Protein 6MSQ (pdb70)

B-factor: mean 27.89, std 9.0, range [14.6, 77.84]

Nearest PDB structures (foldseek):
  6msq-assembly1_A  TM=1.014E+00  e=2.066E-09  synthetic construct
  6msr-assembly1_C  TM=1.005E+00  e=9.521E-09  synthetic construct
  6msr-assembly1_B  TM=1.005E+00  e=1.162E-08  synthetic construct
  6naf-assembly1_A  TM=9.872E-01  e=1.273E-04  synthetic construct
  6n9h-assembly1_A  TM=9.781E-01  e=1.554E-04  synthetic construct

Radius of gyration: 21.75 Å; Cα contacts (8 Å, |Δi|>4): 104; chains: 2; bounding box: 32×28×77 Å

Solvent-accessible surface area: 10494 Å² total

Secondary structure (P-SEA, 3-state):
caaaaaaaaaaaaaaaaaaaaaaaaaaaaaaaaaaacccaaaaaaaaaaaaaaaaaaaaaaaaaaaaaaaaaaac/ccaaaaaaaaaaaaaaaaaaaaaaaaaaaaaaaaaacccaaaa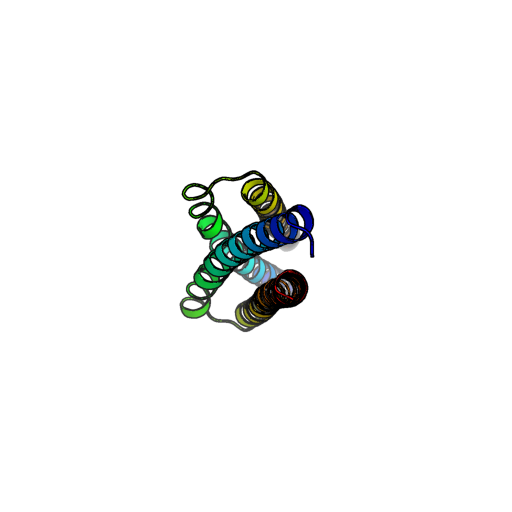aaaaaaaaaaaaaaaaaaaaaaaaaaaaaaaac

Foldseek 3Di:
DLVVVLVVLVVVLVVLVVVLVVLVVVLVVLVVVCVVDPDPVSVVVSVVSVVVSVVSVVVSVVSVVVSVVSVVVVD/DDPVVLVVLVVVLVVLVVVLVVLVVVLVVLVVVCVVDPDPVSVVVSVVSVVVSVVSVVVSVVSVVVSVVVVVVVDD

Structure (mmCIF, N/CA/C/O backbone):
data_6MSQ
#
_entry.id   6MSQ
#
_cell.length_a   50.566
_cell.length_b   50.566
_cell.length_c   130.753
_cell.angle_alpha   90.00
_cell.angle_beta   90.00
_cell.angle_gamma   120.00
#
_symmetry.space_group_name_H-M   'P 63'
#
loop_
_entity.id
_entity.type
_entity.pdbx_description
1 polymer pRO-2.3
2 water water
#
loop_
_atom_site.group_PDB
_atom_site.id
_atom_site.type_symbol
_atom_site.label_atom_id
_atom_site.label_alt_id
_atom_site.label_comp_id
_atom_site.label_asym_id
_atom_site.label_entity_id
_atom_site.label_seq_id
_atom_site.pdbx_PDB_ins_code
_atom_site.Cartn_x
_atom_site.Cartn_y
_atom_site.Cartn_z
_atom_site.occupancy
_atom_site.B_iso_or_equiv
_atom_site.auth_seq_id
_atom_site.auth_comp_id
_atom_site.auth_asym_id
_atom_site.auth_atom_id
_atom_site.pdbx_PDB_model_num
ATOM 1 N N . GLY A 1 1 ? 9.122 17.674 117.229 1.00 42.28 0 GLY A N 1
ATOM 2 C CA . GLY A 1 1 ? 10.216 16.885 117.866 1.00 40.52 0 GLY A CA 1
ATOM 3 C C . GLY A 1 1 ? 11.422 16.711 116.965 1.00 41.95 0 GLY A C 1
ATOM 4 O O . GLY A 1 1 ? 11.291 16.369 115.785 1.00 43.69 0 GLY A O 1
ATOM 10 N N . SER A 1 2 ? 12.612 16.947 117.524 1.00 44.37 1 SER A N 1
ATOM 11 C CA . SER A 1 2 ? 13.834 16.809 116.740 1.00 45.88 1 SER A CA 1
ATOM 12 C C . SER A 1 2 ? 13.950 15.411 116.143 1.00 51.48 1 SER A C 1
ATOM 13 O O . SER A 1 2 ? 14.283 15.260 114.960 1.00 44.24 1 SER A O 1
ATOM 21 N N . GLU A 1 3 ? 13.671 14.378 116.944 1.00 64.36 2 GLU A N 1
ATOM 22 C CA . GLU A 1 3 ? 13.798 13.007 116.462 1.00 64.86 2 GLU A CA 1
ATOM 23 C C . GLU A 1 3 ? 12.807 12.734 115.339 1.00 61.22 2 GLU A C 1
ATOM 24 O O . GLU A 1 3 ? 13.170 12.164 114.300 1.00 61.83 2 GLU A O 1
ATOM 28 N N . TYR A 1 4 ? 11.545 13.138 115.531 1.00 53.85 3 TYR A N 1
ATOM 29 C CA . TYR A 1 4 ? 10.529 12.879 114.517 1.00 44.57 3 TYR A CA 1
ATOM 30 C C . TYR A 1 4 ? 10.848 13.620 113.227 1.00 39.47 3 TYR A C 1
ATOM 31 O O . TYR A 1 4 ? 10.711 13.058 112.136 1.00 35.59 3 TYR A O 1
ATOM 49 N N . GLU A 1 5 ? 11.278 14.881 11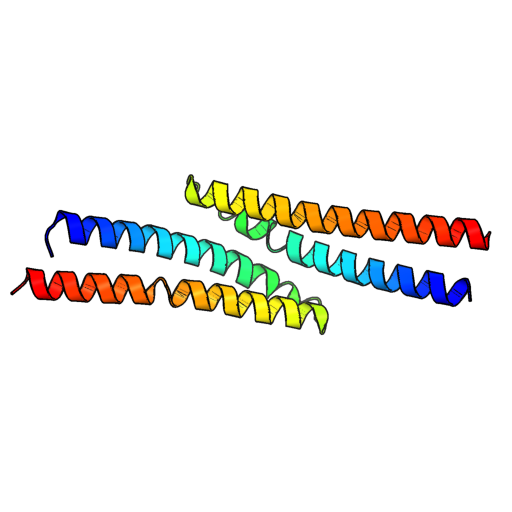3.334 1.00 36.53 4 GLU A N 1
ATOM 50 C CA . GLU A 1 5 ? 11.580 15.668 112.141 1.00 33.49 4 GLU A CA 1
ATOM 51 C C . GLU A 1 5 ? 12.743 15.068 111.363 1.00 28.40 4 GLU A C 1
ATOM 52 O O . GLU A 1 5 ? 12.696 14.995 110.133 1.00 23.90 4 GLU A O 1
ATOM 62 N N . ILE A 1 6 ? 13.803 14.645 112.053 1.00 24.53 5 ILE A N 1
ATOM 63 C CA . ILE A 1 6 ? 14.939 14.040 111.361 1.00 22.95 5 ILE A CA 1
ATOM 64 C C . ILE A 1 6 ? 14.509 12.765 110.646 1.00 21.36 5 ILE A C 1
ATOM 65 O O . ILE A 1 6 ? 14.877 12.530 109.489 1.00 21.65 5 ILE A O 1
ATOM 81 N N . ARG A 1 7 ? 13.690 11.936 111.294 1.00 22.38 6 ARG A N 1
ATOM 82 C CA . ARG A 1 7 ? 13.272 10.697 110.650 1.00 21.94 6 ARG A CA 1
ATOM 83 C C . ARG A 1 7 ? 12.410 10.996 109.435 1.00 21.58 6 ARG A C 1
ATOM 84 O O . ARG A 1 7 ? 12.517 10.326 108.402 1.00 22.43 6 ARG A O 1
ATOM 105 N N . LYS A 1 8 ? 11.556 12.016 109.536 1.00 21.17 7 LYS A N 1
ATOM 106 C CA . LYS A 1 8 ? 10.735 12.408 108.397 1.00 20.95 7 LYS A CA 1
ATOM 107 C C . LYS A 1 8 ? 11.603 12.823 107.213 1.00 20.80 7 LYS A C 1
ATOM 108 O O . LYS A 1 8 ? 11.347 12.421 106.075 1.00 21.23 7 LYS A O 1
ATOM 121 N N . ALA A 1 9 ? 12.644 13.612 107.461 1.00 21.27 8 ALA A N 1
ATOM 122 C CA . ALA A 1 9 ? 13.530 14.042 106.387 1.00 21.72 8 ALA A CA 1
ATOM 123 C C . ALA A 1 9 ? 14.328 12.878 105.829 1.00 20.52 8 ALA A C 1
ATOM 124 O O . ALA A 1 9 ? 14.567 12.814 104.621 1.00 20.01 8 ALA A O 1
ATOM 131 N N . LEU A 1 10 ? 14.759 11.954 106.686 1.00 20.00 9 LEU A N 1
ATOM 132 C CA . LEU A 1 10 ? 15.464 10.781 106.194 1.00 19.57 9 LEU A CA 1
ATOM 133 C C . LEU A 1 10 ? 14.556 9.887 105.361 1.00 19.32 9 LEU A C 1
ATOM 134 O O . LEU A 1 10 ? 15.037 9.217 104.441 1.00 20.22 9 LEU A O 1
ATOM 150 N N . GLU A 1 11 ? 13.259 9.819 105.694 1.00 21.42 10 GLU A N 1
ATOM 151 C CA . GLU A 1 11 ? 12.320 9.073 104.860 1.00 22.09 10 GLU A CA 1
ATOM 152 C C . GLU A 1 11 ? 12.139 9.738 103.504 1.00 21.42 10 GLU A C 1
ATOM 153 O O . GLU A 1 11 ? 11.992 9.048 102.488 1.00 21.32 10 GLU A O 1
ATOM 165 N N . GLU A 1 12 ? 12.148 11.075 103.465 1.00 21.08 11 GLU A N 1
ATOM 166 C CA . GLU A 1 12 ? 12.097 11.767 102.182 1.00 20.40 11 GLU A CA 1
ATOM 167 C C . GLU A 1 12 ? 13.363 11.487 101.391 1.00 18.32 11 GLU A C 1
ATOM 168 O O . GLU A 1 12 ? 13.316 11.260 100.175 1.00 18.91 11 GLU A O 1
ATOM 180 N N . LEU A 1 13 ? 14.501 11.453 102.078 1.00 17.59 12 LEU A N 1
ATOM 181 C CA . LEU A 1 13 ? 15.752 11.133 101.396 1.00 15.72 12 LEU A CA 1
ATOM 182 C C . LEU A 1 13 ? 15.718 9.711 100.838 1.00 16.72 12 LEU A C 1
ATOM 183 O O . LEU A 1 13 ? 16.166 9.466 99.706 1.00 18.48 12 LEU A O 1
ATOM 199 N N . LYS A 1 14 ? 15.175 8.767 101.605 1.00 17.64 13 LYS A N 1
ATOM 200 C CA . LYS A 1 14 ? 15.059 7.389 101.147 1.00 19.84 13 LYS A CA 1
ATOM 201 C C . LYS A 1 14 ? 14.219 7.313 99.878 1.00 20.22 13 LYS A C 1
ATOM 202 O O . LYS A 1 14 ? 14.560 6.592 98.932 1.00 18.45 13 LYS A O 1
ATOM 212 N N . ALA A 1 15 ? 13.114 8.055 99.840 1.00 20.72 14 ALA A N 1
ATOM 213 C CA . ALA A 1 15 ? 12.279 8.051 98.647 1.00 19.14 14 ALA A CA 1
ATOM 214 C C . ALA A 1 15 ? 12.998 8.675 97.454 1.00 17.86 14 ALA A C 1
ATOM 215 O O . ALA A 1 15 ? 12.873 8.183 96.328 1.00 18.13 14 ALA A O 1
ATOM 222 N N . SER A 1 16 ? 13.753 9.753 97.689 1.00 17.64 15 SER A N 1
ATOM 223 C CA . SER A 1 16 ? 14.525 10.390 96.626 1.00 16.47 15 SER A CA 1
ATOM 224 C C . SER A 1 16 ? 15.611 9.455 96.106 1.00 17.14 15 SER A C 1
ATOM 225 O O . SER A 1 16 ? 15.789 9.322 94.895 1.00 16.64 15 SER A O 1
ATOM 233 N N . THR A 1 17 ? 16.310 8.759 97.007 1.00 16.73 16 THR A N 1
ATOM 234 C CA . THR A 1 17 ? 17.313 7.778 96.598 1.00 16.97 16 THR A CA 1
ATOM 235 C C . THR A 1 17 ? 16.706 6.685 95.722 1.00 15.67 16 THR A C 1
ATOM 236 O O . THR A 1 17 ? 17.310 6.278 94.714 1.00 17.67 16 THR A O 1
ATOM 247 N N . ALA A 1 18 ? 15.504 6.220 96.066 1.00 16.74 17 ALA A N 1
ATOM 248 C CA . ALA A 1 18 ? 14.864 5.187 95.255 1.00 17.38 17 ALA A CA 1
ATOM 249 C C . ALA A 1 18 ? 14.455 5.732 93.892 1.00 17.39 17 ALA A C 1
ATOM 250 O O . ALA A 1 18 ? 14.592 5.038 92.884 1.00 19.26 17 ALA A O 1
ATOM 257 N N . GLU A 1 19 ? 13.919 6.953 93.849 1.00 17.11 18 GLU A N 1
ATOM 258 C CA . GLU A 1 19 ? 13.631 7.607 92.576 1.00 17.81 18 GLU A CA 1
ATOM 259 C C . GLU A 1 19 ? 14.887 7.698 91.716 1.00 16.38 18 GLU A C 1
ATOM 260 O O . GLU A 1 19 ? 14.842 7.442 90.508 1.00 17.06 18 GLU A O 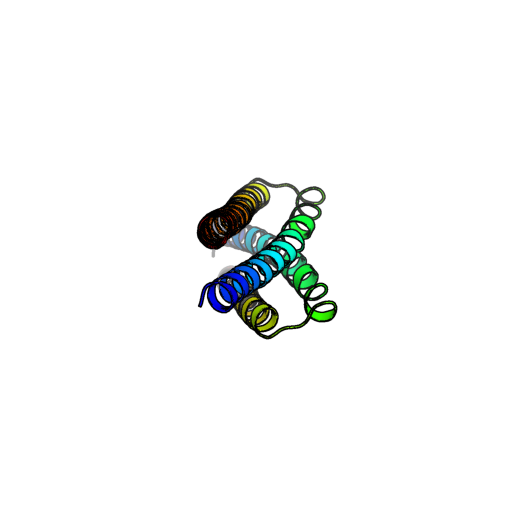1
ATOM 272 N N . LEU A 1 20 ? 16.024 8.041 92.326 1.00 15.35 19 LEU A N 1
ATOM 273 C CA . LEU A 1 20 ? 17.283 8.133 91.592 1.00 17.08 19 LEU A CA 1
ATOM 274 C C . LEU A 1 20 ? 17.711 6.769 91.073 1.00 18.40 19 LEU A C 1
ATOM 275 O O . LEU A 1 20 ? 18.187 6.652 89.945 1.00 19.10 19 LEU A O 1
ATOM 291 N N . LYS A 1 21 ? 17.550 5.725 91.882 1.00 19.46 20 LYS A N 1
ATOM 292 C CA . LYS A 1 21 ? 17.910 4.377 91.455 1.00 21.96 20 LYS A CA 1
ATOM 293 C C . LYS A 1 21 ? 17.094 3.952 90.235 1.00 20.28 20 LYS A C 1
ATOM 294 O O . LYS A 1 21 ? 17.640 3.373 89.281 1.00 23.66 20 LYS A O 1
ATOM 309 N N . ARG A 1 22 ? 15.791 4.260 90.230 1.00 19.88 21 ARG A N 1
ATOM 310 C CA . ARG A 1 22 ? 14.975 3.927 89.069 1.00 20.68 21 ARG A CA 1
ATOM 311 C C . ARG A 1 22 ? 15.425 4.704 87.841 1.00 19.93 21 ARG A C 1
ATOM 312 O O . ARG A 1 22 ? 15.510 4.149 86.741 1.00 20.42 21 ARG A O 1
ATOM 333 N N . ALA A 1 23 ? 15.726 5.986 88.009 1.00 18.53 22 ALA A N 1
ATOM 334 C CA . ALA A 1 23 ? 16.145 6.803 86.881 1.00 17.88 22 ALA A CA 1
ATOM 335 C C . ALA A 1 23 ? 17.479 6.324 86.340 1.00 18.08 22 ALA A C 1
ATOM 336 O O . ALA A 1 23 ? 1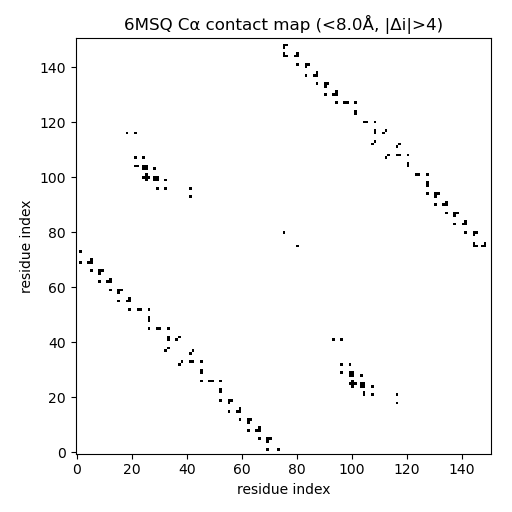7.693 6.323 85.128 1.00 19.57 22 ALA A O 1
ATOM 343 N N . THR A 1 24 ? 18.384 5.894 87.219 1.00 17.72 23 THR A N 1
ATOM 344 C CA . THR A 1 24 ? 19.666 5.380 86.758 1.00 21.07 23 THR A CA 1
ATOM 345 C C . THR A 1 24 ? 19.461 4.130 85.914 1.00 21.23 23 THR A C 1
ATOM 346 O O . THR A 1 24 ? 20.112 3.962 84.880 1.00 21.74 23 THR A O 1
ATOM 357 N N . ALA A 1 25 ? 18.530 3.257 86.317 1.00 19.37 24 ALA A N 1
ATOM 358 C CA . ALA A 1 25 ? 18.262 2.048 85.542 1.00 22.86 24 ALA A CA 1
ATOM 359 C C . ALA A 1 25 ? 17.789 2.396 84.138 1.00 22.64 24 ALA A C 1
ATOM 360 O O . ALA A 1 25 ? 18.230 1.801 83.144 1.00 24.06 24 ALA A O 1
ATOM 367 N N A SER A 1 26 ? 16.869 3.349 84.030 0.67 21.19 25 SER A N 1
ATOM 368 N N B SER A 1 26 ? 16.882 3.360 84.019 0.33 21.09 25 SER A N 1
ATOM 369 C CA A SER A 1 26 ? 16.407 3.774 82.713 0.67 19.51 25 SER A CA 1
ATOM 370 C CA B SER A 1 26 ? 16.418 3.742 82.690 0.33 20.07 25 SER A CA 1
ATOM 371 C C A SER A 1 26 ? 17.549 4.379 81.908 0.67 19.45 25 SER A C 1
ATOM 372 C C B SER A 1 26 ? 17.528 4.414 81.889 0.33 19.89 25 SER A C 1
ATOM 373 O O A SER A 1 26 ? 17.724 4.069 80.725 0.67 21.32 25 SER A O 1
ATOM 374 O O B SER A 1 26 ? 17.655 4.181 80.682 0.33 21.12 25 SER A O 1
ATOM 389 N N . LEU A 1 27 ? 18.331 5.266 82.533 1.00 19.20 26 LEU A N 1
ATOM 390 C CA . LEU A 1 27 ? 19.396 5.961 81.817 1.00 19.71 26 LEU A CA 1
ATOM 391 C C . LEU A 1 27 ? 20.442 4.996 81.291 1.00 19.83 26 LEU A C 1
ATOM 392 O O . LEU A 1 27 ? 20.899 5.121 80.149 1.00 21.48 26 LEU A O 1
ATOM 408 N N . ARG A 1 28 ? 20.831 4.014 82.101 1.00 20.59 27 ARG A N 1
ATOM 409 C CA . ARG A 1 28 ? 21.788 3.024 81.620 1.00 22.69 27 ARG A CA 1
ATOM 410 C C . ARG A 1 28 ? 21.225 2.227 80.440 1.00 21.59 27 ARG A C 1
ATOM 411 O O . ARG A 1 28 ? 21.968 1.892 79.510 1.00 21.92 27 ARG A O 1
ATOM 432 N N . ALA A 1 29 ? 19.917 1.947 80.431 1.00 21.84 28 ALA A N 1
ATOM 433 C CA . ALA A 1 29 ? 19.344 1.178 79.322 1.00 22.38 28 ALA A CA 1
ATOM 434 C C . ALA A 1 29 ? 19.359 1.965 78.013 1.00 21.45 28 ALA A C 1
ATOM 435 O O . ALA A 1 29 ? 19.669 1.417 76.947 1.00 22.42 28 ALA A O 1
ATOM 442 N N . ILE A 1 30 ? 18.999 3.243 78.060 1.00 18.55 29 ILE A N 1
ATOM 443 C CA . ILE A 1 30 ? 19.049 4.004 76.836 1.00 16.66 29 ILE A CA 1
ATOM 444 C C . ILE A 1 30 ? 20.489 4.287 76.415 1.00 16.57 29 ILE A C 1
ATOM 445 O O . ILE A 1 30 ? 20.728 4.564 75.236 1.00 18.50 29 ILE A O 1
ATOM 461 N N . THR A 1 31 ? 21.452 4.282 77.353 1.00 17.65 30 THR A N 1
ATOM 462 C CA . THR A 1 31 ? 22.867 4.437 76.995 1.00 17.97 30 THR A CA 1
ATOM 463 C C . THR A 1 31 ? 23.366 3.241 76.202 1.00 18.38 30 THR A C 1
ATOM 464 O O . THR A 1 31 ? 24.093 3.401 75.216 1.00 20.22 30 THR A O 1
ATOM 475 N N A GLU A 1 32 ? 22.968 2.036 76.599 0.65 20.03 31 GLU A N 1
ATOM 476 N N B GLU A 1 32 ? 22.972 2.032 76.596 0.35 20.55 31 GLU A N 1
ATOM 477 C CA A GLU A 1 32 ? 23.317 0.852 75.823 0.65 22.73 31 GLU A CA 1
ATOM 478 C CA B GLU A 1 32 ? 23.335 0.858 75.812 0.35 22.91 31 GLU A CA 1
ATOM 479 C C A GLU A 1 32 ? 22.678 0.896 74.442 0.65 22.67 31 GLU A C 1
ATOM 480 C C B GLU A 1 32 ? 22.684 0.897 74.434 0.35 22.69 31 GLU A C 1
ATOM 481 O O A GLU A 1 32 ? 23.310 0.526 73.450 0.65 24.53 31 GLU A O 1
ATOM 482 O O B GLU A 1 32 ? 23.308 0.516 73.437 0.35 23.92 31 GLU A O 1
ATOM 495 N N . GLU A 1 33 ? 21.433 1.362 74.351 1.00 20.94 32 GLU A N 1
ATOM 496 C CA . GLU A 1 33 ? 20.791 1.511 73.042 1.00 21.14 32 GLU A CA 1
ATOM 497 C C . GLU A 1 33 ? 21.445 2.602 72.196 1.00 20.67 32 GLU A C 1
ATOM 498 O O . GLU A 1 33 ? 21.532 2.460 70.968 1.00 21.94 32 GLU A O 1
ATOM 510 N N . LEU A 1 34 ? 21.919 3.680 72.825 1.00 18.44 33 LEU A N 1
ATOM 511 C CA . LEU A 1 34 ? 22.651 4.723 72.114 1.00 18.77 33 LEU A CA 1
ATOM 512 C C . LEU A 1 34 ? 23.928 4.183 71.503 1.00 22.15 33 LEU A C 1
ATOM 513 O O . LEU A 1 34 ? 24.282 4.536 70.374 1.00 24.15 33 LEU A O 1
ATOM 529 N N . LYS A 1 35 ? 24.658 3.365 72.257 1.00 23.31 34 LYS A N 1
ATOM 530 C CA . LYS A 1 35 ? 25.898 2.801 71.762 1.00 25.98 34 LYS A CA 1
ATOM 531 C C . LYS A 1 35 ? 25.632 1.880 70.592 1.00 27.13 34 LYS A C 1
ATOM 532 O O . LYS A 1 35 ? 26.415 1.848 69.634 1.00 28.76 34 LYS A O 1
ATOM 551 N N . LYS A 1 36 ? 24.515 1.147 70.633 1.00 27.13 35 LYS A N 1
ATOM 552 C CA . LYS A 1 36 ? 24.177 0.238 69.540 1.00 28.85 35 LYS A CA 1
ATOM 553 C C . LYS A 1 36 ? 23.686 0.989 68.307 1.00 28.58 35 LYS A C 1
ATOM 554 O O . LYS A 1 36 ? 24.073 0.660 67.180 1.00 31.27 35 LYS A O 1
ATOM 564 N N . ASN A 1 37 ? 22.804 1.971 68.495 1.00 26.10 36 ASN A N 1
ATOM 565 C CA . ASN A 1 37 ? 22.102 2.641 67.401 1.00 26.72 36 ASN A CA 1
ATOM 566 C C . ASN A 1 37 ? 22.209 4.147 67.597 1.00 26.34 36 ASN A C 1
ATOM 567 O O . ASN A 1 37 ? 21.232 4.818 67.945 1.00 25.94 36 ASN A O 1
ATOM 578 N N . PRO A 1 38 ? 23.385 4.712 67.373 1.00 26.74 37 PRO A N 1
ATOM 579 C CA . PRO A 1 38 ? 23.534 6.164 67.513 1.00 26.19 37 PRO A CA 1
ATOM 580 C C . PRO A 1 38 ? 22.879 6.930 66.367 1.00 26.42 37 PRO A C 1
ATOM 581 O O . PRO A 1 38 ? 22.840 6.473 65.219 1.00 27.85 37 PRO A O 1
ATOM 592 N N . SER A 1 39 ? 22.379 8.124 66.697 1.00 24.40 38 SER A N 1
ATOM 593 C CA . SER A 1 39 ? 21.827 9.084 65.742 1.00 23.69 38 SER A CA 1
ATOM 594 C C . SER A 1 39 ? 21.669 10.402 66.480 1.00 23.39 38 SER A C 1
ATOM 595 O O . SER A 1 39 ? 21.708 10.434 67.713 1.00 24.27 38 SER A O 1
ATOM 603 N N . GLU A 1 40 ? 21.493 11.488 65.721 1.00 25.52 39 GLU A N 1
ATOM 604 C CA . GLU A 1 40 ? 21.233 12.785 66.337 1.00 25.73 39 GLU A CA 1
ATOM 605 C C . GLU A 1 40 ? 19.968 12.746 67.185 1.00 23.43 39 GLU A C 1
ATOM 606 O O . GLU A 1 40 ? 19.949 13.272 68.302 1.00 23.07 39 GLU A O 1
ATOM 618 N N . ASP A 1 41 ? 18.901 12.126 66.679 1.00 23.57 40 ASP A N 1
ATOM 619 C CA . ASP A 1 41 ? 17.661 12.060 67.445 1.00 24.65 40 ASP A CA 1
ATOM 620 C C . ASP A 1 41 ? 17.872 11.313 68.757 1.00 22.35 40 ASP A C 1
ATOM 621 O O . ASP A 1 41 ? 17.328 11.700 69.797 1.00 21.07 40 ASP A O 1
ATOM 630 N N . ALA A 1 42 ? 18.654 10.233 68.722 1.00 20.68 41 ALA A N 1
ATOM 631 C CA . ALA A 1 42 ? 18.927 9.471 69.934 1.00 18.44 41 ALA A CA 1
ATOM 632 C C . ALA A 1 42 ? 19.770 10.284 70.902 1.00 17.59 41 ALA A C 1
ATOM 633 O O . ALA A 1 42 ? 19.544 10.249 72.120 1.00 17.83 41 ALA A O 1
ATOM 640 N N . LEU A 1 43 ? 20.761 11.012 70.395 1.00 19.28 42 LEU A N 1
ATOM 641 C CA . LEU A 1 43 ? 21.592 11.837 71.268 1.00 19.46 42 LEU A CA 1
ATOM 642 C C . LEU A 1 43 ? 20.772 12.927 71.948 1.00 18.77 42 LEU A C 1
ATOM 643 O O . LEU A 1 43 ? 20.958 13.198 73.141 1.00 19.49 42 LEU A O 1
ATOM 659 N N . VAL A 1 44 ? 19.874 13.585 71.213 1.00 17.73 43 VAL A N 1
ATOM 660 C CA . VAL A 1 44 ? 19.079 14.649 71.823 1.00 19.76 43 VAL A CA 1
ATOM 661 C C . VAL A 1 44 ? 18.232 14.086 72.957 1.00 18.27 43 VAL A C 1
ATOM 662 O O . VAL A 1 44 ? 18.164 14.661 74.054 1.00 19.47 43 VAL A O 1
ATOM 675 N N . GLU A 1 45 ? 17.585 12.945 72.713 1.00 19.28 44 GLU A N 1
ATOM 676 C CA . GLU A 1 45 ? 16.802 12.314 73.768 1.00 18.85 44 GLU A CA 1
ATOM 677 C C . GLU A 1 45 ? 17.683 11.944 74.958 1.00 17.01 44 GLU A C 1
ATOM 678 O O . GLU A 1 45 ? 17.2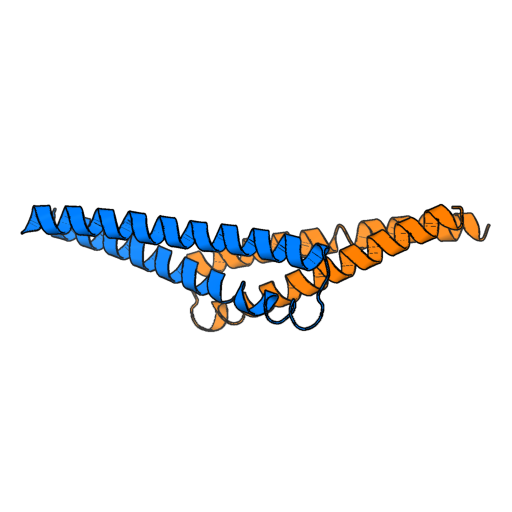55 12.067 76.111 1.00 18.50 44 GLU A O 1
ATOM 690 N N . HIS A 1 46 ? 18.904 11.470 74.691 1.00 16.79 45 HIS A N 1
ATOM 691 C CA . HIS A 1 46 ? 19.819 11.047 75.741 1.00 16.33 45 HIS A CA 1
ATOM 692 C C . HIS A 1 46 ? 20.265 12.235 76.577 1.00 16.02 45 HIS A C 1
ATOM 693 O O . HIS A 1 46 ? 20.241 12.174 77.808 1.00 17.02 45 HIS A O 1
ATOM 707 N N . ASN A 1 47 ? 20.639 13.342 75.923 1.00 17.44 46 ASN A N 1
ATOM 708 C CA . ASN A 1 47 ? 20.968 14.568 76.649 1.00 16.91 46 ASN A CA 1
ATOM 709 C C . ASN A 1 47 ? 19.810 15.016 77.534 1.00 17.65 46 ASN A C 1
ATOM 710 O O . ASN A 1 47 ? 20.016 15.429 78.681 1.00 18.28 46 ASN A O 1
ATOM 721 N N . ARG A 1 48 ? 18.587 14.961 77.017 1.00 18.18 47 ARG A N 1
ATOM 722 C CA . ARG A 1 48 ? 17.432 15.350 77.818 1.00 18.08 47 ARG A CA 1
ATOM 723 C C . ARG A 1 48 ? 17.277 14.441 79.030 1.00 16.83 47 ARG A C 1
ATOM 724 O O . ARG A 1 48 ? 16.972 14.918 80.131 1.00 18.86 47 ARG A O 1
ATOM 745 N N . ALA A 1 49 ? 17.508 13.137 78.847 1.00 19.15 48 ALA A N 1
ATOM 746 C CA . ALA A 1 49 ? 17.442 12.186 79.954 1.00 17.69 48 ALA A CA 1
ATOM 747 C C . ALA A 1 49 ? 18.527 12.451 80.991 1.00 18.21 48 ALA A C 1
ATOM 748 O O . ALA A 1 49 ? 18.281 12.317 82.197 1.00 17.87 48 ALA A O 1
ATOM 755 N N . ILE A 1 50 ? 19.741 12.801 80.558 1.00 17.03 49 ILE A N 1
ATOM 756 C CA . ILE A 1 50 ? 20.788 13.135 81.523 1.00 16.31 49 ILE A CA 1
ATOM 757 C C . ILE A 1 50 ? 20.347 14.301 82.398 1.00 16.86 49 ILE A C 1
ATOM 758 O O . ILE A 1 50 ? 20.522 14.291 83.623 1.00 18.44 49 ILE A O 1
ATOM 774 N N . VAL A 1 51 ? 19.811 15.349 81.772 1.00 17.50 50 VAL A N 1
ATOM 775 C CA . VAL A 1 51 ? 19.385 16.519 82.534 1.00 16.57 50 VAL A CA 1
ATOM 776 C C . VAL A 1 51 ? 18.326 16.137 83.560 1.00 17.51 50 VAL A C 1
ATOM 777 O O . VAL A 1 51 ? 18.381 16.577 84.717 1.00 19.66 50 VAL A O 1
ATOM 790 N N . GLU A 1 52 ? 17.362 15.298 83.177 1.00 18.40 51 GLU A N 1
ATOM 791 C CA . GLU A 1 52 ? 16.370 14.862 84.153 1.00 18.53 51 GLU A CA 1
ATOM 792 C C . GLU A 1 52 ? 17.028 14.105 85.297 1.00 18.79 51 GLU A C 1
ATOM 793 O O . GLU A 1 52 ? 16.649 14.269 86.458 1.00 22.12 51 GLU A O 1
ATOM 805 N N . HIS A 1 53 ? 18.002 13.257 84.990 1.00 18.37 52 HIS A N 1
ATOM 806 C CA . HIS A 1 53 ? 18.700 12.513 86.036 1.00 17.82 52 HIS A CA 1
ATOM 807 C C . HIS A 1 53 ? 19.446 13.462 86.964 1.00 18.34 52 HIS A C 1
ATOM 808 O O . HIS A 1 53 ? 19.378 13.335 88.196 1.00 19.42 52 HIS A O 1
ATOM 821 N N . ASN A 1 54 ? 20.127 14.451 86.398 1.00 18.74 53 ASN A N 1
ATOM 822 C CA . ASN A 1 54 ? 20.839 15.419 87.220 1.00 21.16 53 ASN A CA 1
ATOM 823 C C . ASN A 1 54 ? 19.868 16.161 88.133 1.00 18.33 53 ASN A C 1
ATOM 824 O O . ASN A 1 54 ? 20.213 16.501 89.265 1.00 19.89 53 ASN A O 1
ATOM 835 N N . ALA A 1 55 ? 18.651 16.434 87.656 1.00 19.44 54 ALA A N 1
ATOM 836 C CA . ALA A 1 55 ? 17.688 17.141 88.498 1.00 19.05 54 ALA A CA 1
ATOM 837 C C . ALA A 1 55 ? 17.292 16.315 89.716 1.00 17.65 54 ALA A C 1
ATOM 838 O O . ALA A 1 55 ? 17.023 16.882 90.784 1.00 20.31 54 ALA A O 1
ATOM 845 N N . ILE A 1 56 ? 17.258 14.987 89.581 1.00 17.99 55 ILE A N 1
ATOM 846 C CA . ILE A 1 56 ? 16.996 14.130 90.731 1.00 16.53 55 ILE A CA 1
ATOM 847 C C . ILE A 1 56 ? 18.165 14.166 91.705 1.00 16.84 55 ILE A C 1
ATOM 848 O O . ILE A 1 56 ? 17.968 14.215 92.924 1.00 18.43 55 ILE A O 1
ATOM 864 N N . ILE A 1 57 ? 19.393 14.170 91.196 1.00 16.00 56 ILE A N 1
ATOM 865 C CA . ILE A 1 57 ? 20.539 14.295 92.086 1.00 14.95 56 ILE A CA 1
ATOM 866 C C . ILE A 1 57 ? 20.449 15.596 92.869 1.00 16.60 56 ILE A C 1
ATOM 867 O O . ILE A 1 57 ? 20.693 15.633 94.081 1.00 18.97 56 ILE A O 1
ATOM 883 N N . VAL A 1 58 ? 20.097 16.685 92.191 1.00 17.48 57 VAL A N 1
ATOM 884 C CA . VAL A 1 58 ? 20.025 17.982 92.853 1.00 18.08 57 VAL A CA 1
ATOM 885 C C . VAL A 1 58 ? 19.024 17.937 93.994 1.00 16.95 57 VAL A C 1
ATOM 886 O O . VAL A 1 58 ? 19.281 18.478 95.080 1.00 18.87 57 VAL A O 1
ATOM 899 N N . GLU A 1 59 ? 17.864 17.298 93.770 1.00 17.72 58 GLU A N 1
ATOM 900 C CA . GLU A 1 59 ? 16.870 17.173 94.838 1.00 19.43 58 GLU A CA 1
ATOM 901 C C . GLU A 1 59 ? 17.398 16.316 95.991 1.00 18.44 58 GLU A C 1
ATOM 902 O O . GLU A 1 59 ? 17.181 16.642 97.163 1.00 20.36 58 GLU A O 1
ATOM 914 N N . ASN A 1 60 ? 18.089 15.221 95.685 1.00 16.57 59 ASN A N 1
ATOM 915 C CA . ASN A 1 60 ? 18.719 14.399 96.716 1.00 16.65 59 ASN A CA 1
ATOM 916 C C . ASN A 1 60 ? 19.691 15.232 97.562 1.00 15.43 59 ASN A C 1
ATOM 917 O O . ASN A 1 60 ? 19.648 15.201 98.797 1.00 16.40 59 ASN A O 1
ATOM 928 N N . ASN A 1 61 ? 20.517 16.050 96.922 1.00 15.13 60 ASN A N 1
ATOM 929 C CA . ASN A 1 61 ? 21.426 16.903 97.676 1.00 17.54 60 ASN A CA 1
ATOM 930 C C . ASN A 1 61 ? 20.673 17.931 98.516 1.00 17.86 60 ASN A C 1
ATOM 931 O O . ASN A 1 61 ? 21.109 18.269 99.628 1.00 17.90 60 ASN A O 1
ATOM 942 N N . ARG A 1 62 ? 19.570 18.469 97.994 1.00 19.29 61 ARG A N 1
ATOM 943 C CA . ARG A 1 62 ? 18.801 19.444 98.758 1.00 20.76 61 ARG A CA 1
ATOM 944 C C . ARG A 1 62 ? 18.301 18.826 100.053 1.00 19.86 61 ARG A C 1
ATOM 945 O O . ARG A 1 62 ? 18.381 19.442 101.128 1.00 19.66 61 ARG A O 1
ATOM 966 N N . ILE A 1 63 ? 17.762 17.608 99.963 1.00 18.57 62 ILE A N 1
ATOM 967 C CA . ILE A 1 63 ? 17.300 16.901 101.157 1.00 18.97 62 ILE A CA 1
ATOM 968 C C . ILE A 1 63 ? 18.456 16.623 102.113 1.00 16.58 62 ILE A C 1
ATOM 969 O O . ILE A 1 63 ? 18.321 16.801 103.330 1.00 19.58 62 ILE A O 1
ATOM 985 N N . ILE A 1 64 ? 19.603 16.172 101.593 1.00 16.49 63 ILE A N 1
ATOM 986 C CA . ILE A 1 64 ? 20.766 15.948 102.448 1.00 17.02 63 ILE A CA 1
ATOM 987 C C . ILE A 1 64 ? 21.094 17.215 103.235 1.00 16.72 63 ILE A C 1
ATOM 988 O O . ILE A 1 64 ? 21.358 17.169 104.441 1.00 17.24 63 ILE A O 1
ATOM 1004 N N . ALA A 1 65 ? 21.136 18.367 102.551 1.00 17.41 64 ALA A N 1
ATOM 1005 C CA . ALA A 1 65 ? 21.432 19.620 103.238 1.00 19.33 64 ALA A CA 1
ATOM 1006 C C . ALA A 1 65 ? 20.413 19.907 104.334 1.00 20.71 64 ALA A C 1
ATOM 1007 O O . ALA A 1 65 ? 20.775 20.410 105.400 1.00 21.48 64 ALA A O 1
ATOM 1014 N N . ALA A 1 66 ? 19.136 19.598 104.097 1.00 20.36 65 ALA A N 1
ATOM 1015 C CA . ALA A 1 66 ? 18.118 19.809 105.126 1.00 21.30 65 ALA A CA 1
ATOM 1016 C C . ALA A 1 66 ? 18.316 18.877 106.322 1.00 23.08 65 ALA A C 1
ATOM 1017 O O . ALA A 1 66 ? 18.135 19.294 107.477 1.00 22.64 65 ALA A O 1
ATOM 1024 N N . VAL A 1 67 ? 18.683 17.618 106.075 1.00 20.09 66 VAL A N 1
ATOM 1025 C CA . VAL A 1 67 ? 18.990 16.712 107.181 1.00 19.60 66 VAL A CA 1
ATOM 1026 C C . VAL A 1 67 ? 20.179 17.225 107.993 1.00 18.63 66 VAL A C 1
ATOM 1027 O O . VAL A 1 67 ? 20.157 17.190 109.223 1.00 18.84 66 VAL A O 1
ATOM 1040 N N . LEU A 1 68 ? 21.229 17.711 107.328 1.00 18.31 67 LEU A N 1
ATOM 1041 C CA . LEU A 1 68 ? 22.390 18.222 108.051 1.00 18.49 67 LEU A CA 1
ATOM 1042 C C . LEU A 1 68 ? 21.997 19.359 108.978 1.00 19.83 67 LEU A C 1
ATOM 1043 O O . LEU A 1 68 ? 22.434 19.410 110.134 1.00 20.61 67 LEU A O 1
ATOM 1059 N N . GLU A 1 69 ? 21.155 20.279 108.505 1.00 21.01 68 GLU A N 1
ATOM 1060 C CA . GLU A 1 69 ? 20.736 21.378 109.380 1.00 24.19 68 GLU A CA 1
ATOM 1061 C C . GLU A 1 69 ? 19.963 20.862 110.593 1.00 21.72 68 GLU A C 1
ATOM 1062 O O . GLU A 1 69 ? 20.162 21.345 111.716 1.00 23.78 68 GLU A O 1
ATOM 1074 N N . LEU A 1 70 ? 19.087 19.875 110.397 1.00 20.31 69 LEU A N 1
ATOM 1075 C CA . LEU A 1 70 ? 18.321 19.345 111.522 1.00 20.59 69 LEU A CA 1
ATOM 1076 C C . LEU A 1 70 ? 19.237 18.657 112.521 1.00 20.71 69 LEU A C 1
ATOM 1077 O O . LEU A 1 70 ? 19.061 18.803 113.736 1.00 23.76 69 LEU A O 1
ATOM 1093 N N . ILE A 1 71 ? 20.221 17.905 112.033 1.00 19.62 70 ILE A N 1
ATOM 1094 C CA . ILE A 1 71 ? 21.188 17.272 112.925 1.00 19.32 70 ILE A CA 1
ATOM 1095 C C . ILE A 1 71 ? 21.934 18.325 113.743 1.00 20.77 70 ILE A C 1
ATOM 1096 O O . ILE A 1 71 ? 22.096 18.191 114.959 1.00 22.14 70 ILE A O 1
ATOM 1112 N N . VAL A 1 72 ? 22.417 19.380 113.083 1.00 23.05 71 VAL A N 1
ATOM 1113 C CA . VAL A 1 72 ? 23.188 20.409 113.779 1.00 24.15 71 VAL A CA 1
ATOM 1114 C C . VAL A 1 72 ? 22.347 21.071 114.860 1.00 26.76 71 VAL A C 1
ATOM 1115 O O . VAL A 1 72 ? 22.849 21.393 115.939 1.00 29.87 71 VAL A O 1
ATOM 1128 N N . ARG A 1 73 ? 21.048 21.250 114.607 1.00 27.03 72 ARG A N 1
ATOM 1129 C CA . ARG A 1 73 ? 20.177 21.803 115.635 1.00 29.29 72 ARG A CA 1
ATOM 1130 C C . ARG A 1 73 ? 19.954 20.822 116.776 1.00 31.91 72 ARG A C 1
ATOM 1131 O O . ARG A 1 73 ? 19.757 21.250 117.917 1.00 35.14 72 ARG A O 1
ATOM 1152 N N . ALA A 1 74 ? 19.966 19.514 116.496 1.00 30.64 73 ALA A N 1
ATOM 1153 C CA . ALA A 1 74 ? 19.721 18.522 117.535 1.00 31.12 73 ALA A CA 1
ATOM 1154 C C . ALA A 1 74 ? 20.927 18.322 118.442 1.00 32.12 73 ALA A C 1
ATOM 1155 O O . ALA A 1 74 ? 20.754 17.974 119.616 1.00 35.15 73 ALA A O 1
ATOM 1162 N N . ILE A 1 75 ? 22.140 18.535 117.942 1.00 31.46 74 ILE A N 1
ATOM 1163 C CA . ILE A 1 75 ? 23.327 18.293 118.750 1.00 33.49 74 ILE A CA 1
ATOM 1164 C C . ILE A 1 75 ? 23.701 19.562 119.515 1.00 35.15 74 ILE A C 1
ATOM 1165 O O . ILE A 1 75 ? 24.611 19.555 120.334 1.00 38.37 74 ILE A O 1
ATOM 1181 N N . LYS A 1 76 ? 23.006 20.655 119.226 1.00 34.49 75 LYS A N 1
ATOM 1182 N N . GLY B 1 1 ? -1.021 10.342 47.232 1.00 31.18 0 GLY B N 1
ATOM 1183 C CA . GLY B 1 1 ? 0.110 11.321 47.358 1.00 33.70 0 GLY B CA 1
ATOM 1184 C C . GLY B 1 1 ? 1.231 11.166 46.344 1.00 34.43 0 GLY B C 1
ATOM 1185 O O . GLY B 1 1 ? 1.318 10.162 45.628 1.00 37.10 0 GLY B O 1
ATOM 1191 N N . SER B 1 2 ? 2.098 12.174 46.274 1.00 34.07 1 SER B N 1
ATOM 1192 C CA . SER B 1 2 ? 3.247 12.118 45.386 1.00 31.96 1 SER B CA 1
ATOM 1193 C C . SER B 1 2 ? 4.318 11.224 46.005 1.00 29.29 1 SER B C 1
ATOM 1194 O O . SER B 1 2 ? 4.247 10.831 47.175 1.00 29.10 1 SER B O 1
ATOM 1202 N N . GLU B 1 3 ? 5.332 10.915 45.202 1.00 28.79 2 GLU B N 1
ATOM 1203 C CA . GLU B 1 3 ? 6.473 10.158 45.698 1.00 28.71 2 GLU B CA 1
ATOM 1204 C C . GLU B 1 3 ? 7.164 10.903 46.836 1.00 28.93 2 GLU B C 1
ATOM 1205 O O . GLU B 1 3 ? 7.537 10.302 47.855 1.00 29.98 2 GLU B O 1
ATOM 1209 N N . TYR B 1 4 ? 7.307 12.224 46.699 1.00 29.23 3 TYR B N 1
ATOM 1210 C CA . TYR B 1 4 ? 7.919 13.025 47.758 1.00 27.99 3 TYR B CA 1
ATOM 1211 C C . TYR B 1 4 ? 7.103 12.965 49.047 1.00 26.39 3 TYR B C 1
ATOM 1212 O O . TYR B 1 4 ? 7.661 12.794 50.144 1.00 25.41 3 TYR B O 1
ATOM 1230 N N . GLU B 1 5 ? 5.778 13.095 48.936 1.00 25.57 4 GLU B N 1
ATOM 1231 C CA . GLU B 1 5 ? 4.939 13.081 50.130 1.00 27.66 4 GLU B CA 1
ATOM 1232 C C . GLU B 1 5 ? 5.009 11.736 50.844 1.00 24.85 4 GLU B C 1
ATOM 1233 O O . GLU B 1 5 ? 5.068 11.680 52.075 1.00 24.46 4 GLU B O 1
ATOM 1245 N N . ILE B 1 6 ? 4.959 10.641 50.095 1.00 24.62 5 ILE B N 1
ATOM 1246 C CA . ILE B 1 6 ? 5.024 9.318 50.708 1.00 26.20 5 ILE B CA 1
ATOM 1247 C C . ILE B 1 6 ? 6.387 9.096 51.355 1.00 25.16 5 ILE B C 1
ATOM 1248 O O . ILE B 1 6 ? 6.487 8.560 52.469 1.00 23.47 5 ILE B O 1
ATOM 1264 N N . ARG B 1 7 ? 7.456 9.520 50.682 1.00 23.79 6 ARG B N 1
ATOM 1265 C CA . ARG B 1 7 ? 8.792 9.333 51.227 1.00 25.13 6 ARG B CA 1
ATOM 1266 C C . ARG B 1 7 ? 8.971 10.131 52.514 1.00 24.14 6 ARG B C 1
ATOM 1267 O O . ARG B 1 7 ? 9.550 9.635 53.490 1.00 24.24 6 ARG B O 1
ATOM 1288 N N . LYS B 1 8 ? 8.449 11.356 52.555 1.00 23.35 7 LYS B N 1
ATOM 1289 C CA . LYS B 1 8 ? 8.572 12.138 53.779 1.00 25.35 7 LYS B CA 1
ATOM 1290 C C . LYS B 1 8 ? 7.798 11.490 54.917 1.00 23.54 7 LYS B C 1
ATOM 1291 O O . LYS B 1 8 ? 8.247 11.509 56.068 1.00 23.53 7 LYS B O 1
ATOM 1301 N N . ALA B 1 9 ? 6.622 10.926 54.624 1.00 23.64 8 ALA B N 1
ATOM 1302 C CA . ALA B 1 9 ? 5.854 10.257 55.665 1.00 22.86 8 ALA B CA 1
ATOM 1303 C C . ALA B 1 9 ? 6.570 9.011 56.157 1.00 22.08 8 ALA B C 1
ATOM 1304 O O . ALA B 1 9 ? 6.534 8.705 57.354 1.00 21.91 8 ALA B O 1
ATOM 1311 N N . LEU B 1 10 ? 7.209 8.266 55.247 1.00 21.30 9 LEU B N 1
ATOM 1312 C CA . LEU B 1 10 ? 7.941 7.078 55.668 1.00 22.87 9 LEU B CA 1
ATOM 1313 C C . LEU B 1 10 ? 9.181 7.436 56.479 1.00 21.00 9 LEU B C 1
ATOM 1314 O O . LEU B 1 10 ? 9.586 6.665 57.360 1.00 22.49 9 LEU B O 1
ATOM 1330 N N . GLU B 1 11 ? 9.802 8.590 56.205 1.00 20.77 10 GLU B N 1
ATOM 1331 C CA . GLU B 1 11 ? 10.917 9.044 57.034 1.00 22.01 10 GLU B CA 1
ATOM 1332 C C . GLU B 1 11 ? 10.433 9.427 58.427 1.00 20.31 10 GLU B C 1
ATOM 1333 O O . GLU B 1 11 ? 11.111 9.149 59.421 1.00 21.87 10 GLU B O 1
ATOM 1342 N N . GLU B 1 12 ? 9.252 10.051 58.513 1.00 22.22 11 GLU B N 1
ATOM 1343 C CA . GLU B 1 12 ? 8.647 10.325 59.811 1.00 21.33 11 GLU B CA 1
ATOM 1344 C C . GLU B 1 12 ? 8.330 9.024 60.533 1.00 19.70 11 GLU B C 1
ATOM 1345 O O . GLU B 1 12 ? 8.596 8.883 61.731 1.00 19.01 11 GLU B O 1
ATOM 1357 N N . LEU B 1 13 ? 7.866 8.021 59.798 1.00 18.45 12 LEU B N 1
ATOM 1358 C CA . LEU B 1 13 ? 7.575 6.740 60.422 1.00 16.85 12 LEU B CA 1
ATOM 1359 C C . LEU B 1 13 ? 8.843 6.088 60.944 1.00 19.10 12 LEU B C 1
ATOM 1360 O O . LEU B 1 13 ? 8.865 5.584 62.069 1.00 20.20 12 LEU B O 1
ATOM 1376 N N . LYS B 1 14 ? 9.924 6.145 60.169 1.00 19.29 13 LYS B N 1
ATOM 1377 C CA . LYS B 1 14 ? 11.182 5.542 60.598 1.00 19.70 13 LYS B CA 1
ATOM 1378 C C . LYS B 1 14 ? 11.686 6.193 61.880 1.00 18.91 13 LYS B C 1
ATOM 1379 O O . LYS B 1 14 ? 12.140 5.504 62.806 1.00 19.88 13 LYS B O 1
ATOM 1392 N N . ALA B 1 15 ? 11.602 7.522 61.960 1.00 18.91 14 ALA B N 1
ATOM 1393 C CA . ALA B 1 15 ? 12.011 8.216 63.176 1.00 18.97 14 ALA B CA 1
ATOM 1394 C C . ALA B 1 15 ? 11.133 7.822 64.362 1.00 19.12 14 ALA B C 1
ATOM 1395 O O . ALA B 1 15 ? 11.630 7.659 65.480 1.00 20.02 14 ALA B O 1
ATOM 1402 N N . SER B 1 16 ? 9.821 7.715 64.146 1.00 19.24 15 SER B N 1
ATOM 1403 C CA . SER B 1 16 ? 8.900 7.324 65.212 1.00 18.47 15 SER B CA 1
ATOM 1404 C C . SER B 1 16 ? 9.198 5.911 65.689 1.00 17.09 15 SER B C 1
ATOM 1405 O O . SER B 1 16 ? 9.168 5.628 66.895 1.00 17.58 15 SER B O 1
ATOM 1413 N N . THR B 1 17 ? 9.466 5.002 64.753 1.00 17.12 16 THR B N 1
ATOM 1414 C CA . THR B 1 17 ? 9.787 3.628 65.126 1.00 17.82 16 THR B CA 1
ATOM 1415 C C . THR B 1 17 ? 11.040 3.571 65.990 1.00 16.35 16 THR B C 1
ATOM 1416 O O . THR B 1 17 ? 11.112 2.789 66.945 1.00 17.01 16 THR B O 1
ATOM 1427 N N . ALA B 1 18 ? 12.026 4.407 65.686 1.00 18.50 17 ALA B N 1
ATOM 1428 C CA . ALA B 1 18 ? 13.258 4.406 66.460 1.00 17.90 17 ALA B CA 1
ATOM 1429 C C . ALA B 1 18 ? 13.017 5.002 67.837 1.00 16.91 17 ALA B C 1
ATOM 1430 O O . ALA B 1 18 ? 13.557 4.507 68.830 1.00 18.15 17 ALA B O 1
ATOM 1437 N N . GLU B 1 19 ? 12.243 6.092 67.903 1.00 17.24 18 GLU B N 1
ATOM 1438 C CA . GLU B 1 19 ? 11.831 6.658 69.183 1.00 17.28 18 GLU B CA 1
ATOM 1439 C C . GLU B 1 19 ? 11.134 5.612 70.051 1.00 17.33 18 GLU B C 1
ATOM 1440 O O . GLU B 1 19 ? 11.393 5.518 71.259 1.00 17.96 18 GLU B O 1
ATOM 1452 N N . LEU B 1 20 ? 10.249 4.815 69.441 1.00 16.64 19 LEU B N 1
ATOM 1453 C CA . LEU B 1 20 ? 9.528 3.764 70.153 1.00 17.69 19 LEU B CA 1
ATOM 1454 C C . LEU B 1 20 ? 10.479 2.677 70.632 1.00 18.11 19 LEU B C 1
ATOM 1455 O O . LEU B 1 20 ? 10.344 2.179 71.752 1.00 20.07 19 LEU B O 1
ATOM 1471 N N . LYS B 1 21 ? 11.460 2.306 69.806 1.00 18.85 20 LYS B N 1
ATOM 1472 C CA . LYS B 1 21 ? 12.433 1.307 70.229 1.00 21.05 20 LYS B CA 1
ATOM 1473 C C . LYS B 1 21 ? 13.198 1.776 71.463 1.00 20.52 20 LYS B C 1
ATOM 1474 O O . LYS B 1 21 ? 13.409 1.000 72.401 1.00 22.49 20 LYS B O 1
ATOM 1493 N N . ARG B 1 22 ? 13.611 3.044 71.488 1.00 19.16 21 ARG B N 1
ATOM 1494 C CA . ARG B 1 22 ? 14.348 3.556 72.642 1.00 19.14 21 ARG B CA 1
ATOM 1495 C C . ARG B 1 22 ? 13.472 3.585 73.886 1.00 17.38 21 ARG B C 1
ATOM 1496 O O . ARG B 1 22 ? 13.913 3.175 74.965 1.00 19.55 21 ARG B O 1
ATOM 1517 N N . ALA B 1 23 ? 12.205 3.997 73.733 1.00 17.11 22 ALA B N 1
ATOM 1518 C CA . ALA B 1 23 ? 11.275 4.043 74.858 1.00 17.31 22 ALA B CA 1
ATOM 1519 C C . ALA B 1 23 ? 11.002 2.651 75.400 1.00 17.02 22 ALA B C 1
ATOM 1520 O O . ALA B 1 23 ? 10.842 2.469 76.615 1.00 18.28 22 ALA B O 1
ATOM 1527 N N . THR B 1 24 ? 10.933 1.654 74.507 1.00 16.65 23 THR B N 1
ATOM 1528 C CA . THR B 1 24 ? 10.678 0.290 74.952 1.00 17.29 23 THR B CA 1
ATOM 1529 C C . THR B 1 24 ? 11.850 -0.207 75.793 1.00 18.49 23 THR B C 1
ATOM 1530 O O . THR B 1 24 ? 11.662 -0.884 76.810 1.00 20.95 23 THR B O 1
ATOM 1541 N N . ALA B 1 25 ? 13.073 0.147 75.404 1.00 20.77 24 ALA B N 1
ATOM 1542 C CA . ALA B 1 25 ? 14.238 -0.278 76.172 1.00 22.21 24 ALA B CA 1
ATOM 1543 C C . ALA B 1 25 ? 14.227 0.345 77.565 1.00 22.16 24 ALA B C 1
ATOM 1544 O O . ALA B 1 25 ? 14.544 -0.323 78.561 1.00 21.72 24 ALA B O 1
ATOM 1551 N N . SER B 1 26 ? 13.877 1.628 77.656 1.00 20.77 25 SER B N 1
ATOM 1552 C CA . SER B 1 26 ? 13.762 2.279 78.955 1.00 18.95 25 SER B CA 1
ATOM 1553 C C . SER B 1 26 ? 12.681 1.623 79.799 1.00 19.28 25 SER B C 1
ATOM 1554 O O . SER B 1 26 ? 12.870 1.355 80.996 1.00 21.22 25 SER B O 1
ATOM 1562 N N . LEU B 1 27 ? 11.525 1.371 79.197 1.00 18.59 26 LEU B N 1
ATOM 1563 C CA . LEU B 1 27 ? 10.405 0.804 79.940 1.00 18.33 26 LEU B CA 1
ATOM 1564 C C . LEU B 1 27 ? 10.721 -0.596 80.456 1.00 19.17 26 LEU B C 1
ATOM 1565 O O . LEU B 1 27 ? 10.388 -0.941 81.594 1.00 21.60 26 LEU B O 1
ATOM 1581 N N . ARG B 1 28 ? 11.373 -1.426 79.643 1.00 19.32 27 ARG B N 1
ATOM 1582 C CA . ARG B 1 28 ? 11.741 -2.751 80.126 1.00 21.52 27 ARG B CA 1
ATOM 1583 C C . ARG B 1 28 ? 12.703 -2.667 81.310 1.00 21.44 27 ARG B C 1
ATOM 1584 O O . ARG B 1 28 ? 12.588 -3.454 82.258 1.00 21.75 27 ARG B O 1
ATOM 1605 N N . ALA B 1 29 ? 13.612 -1.685 81.305 1.00 20.24 28 ALA B N 1
ATOM 1606 C CA . ALA B 1 29 ? 14.571 -1.538 82.402 1.00 20.32 28 ALA B CA 1
ATOM 1607 C C . ALA B 1 29 ? 13.893 -1.163 83.717 1.00 20.46 28 ALA B C 1
ATOM 1608 O O . ALA B 1 29 ? 14.194 -1.746 84.763 1.00 21.77 28 ALA B O 1
ATOM 1615 N N . ILE B 1 30 ? 12.962 -0.204 83.693 1.00 19.09 29 ILE B N 1
ATOM 1616 C CA . ILE B 1 30 ? 12.287 0.145 84.930 1.00 19.38 29 ILE B CA 1
ATOM 1617 C C . ILE B 1 30 ? 11.336 -0.955 85.357 1.00 18.13 29 ILE B C 1
ATOM 1618 O O . ILE B 1 30 ? 11.011 -1.041 86.534 1.00 18.59 29 ILE B O 1
ATOM 1634 N N . THR B 1 31 ? 10.874 -1.801 84.432 1.00 17.04 30 THR B N 1
ATOM 1635 C CA . THR B 1 31 ? 10.007 -2.918 84.799 1.00 17.90 30 THR B CA 1
ATOM 1636 C C . THR B 1 31 ? 10.793 -3.962 85.569 1.00 20.13 30 THR B C 1
ATOM 1637 O O . THR B 1 31 ? 10.289 -4.525 86.542 1.00 20.29 30 THR B O 1
ATOM 1648 N N A GLU B 1 32 ? 12.036 -4.221 85.161 0.45 20.38 31 GLU B N 1
ATOM 1649 N N B GLU B 1 32 ? 12.031 -4.232 85.153 0.55 19.79 31 GLU B N 1
ATOM 1650 C CA A GLU B 1 32 ? 12.903 -5.101 85.936 0.45 21.50 31 GLU B CA 1
ATOM 1651 C CA B GLU B 1 32 ? 12.901 -5.102 85.938 0.55 21.04 31 GLU B CA 1
ATOM 1652 C C A GLU B 1 32 ? 13.180 -4.518 87.317 0.45 21.45 31 GLU B C 1
ATOM 1653 C C B GLU B 1 32 ? 13.159 -4.513 87.320 0.55 21.15 31 GLU B C 1
ATOM 1654 O O A GLU B 1 32 ? 13.198 -5.251 88.310 0.45 22.79 31 GLU B O 1
ATOM 1655 O O B GLU B 1 32 ? 13.137 -5.238 88.316 0.55 22.45 31 GLU B O 1
ATOM 1668 N N . GLU B 1 33 ? 13.389 -3.201 87.406 1.00 20.63 32 GLU B N 1
ATOM 1669 C CA . GLU B 1 33 ? 13.597 -2.565 88.708 1.00 20.71 32 GLU B CA 1
ATOM 1670 C C . GLU B 1 33 ? 12.328 -2.619 89.562 1.00 20.07 32 GLU B C 1
ATOM 1671 O O . GLU B 1 33 ? 12.392 -2.800 90.789 1.00 23.09 32 GLU B O 1
ATOM 1683 N N . LEU B 1 34 ? 11.165 -2.507 88.930 1.00 21.01 33 LEU B N 1
ATOM 1684 C CA . LEU B 1 34 ? 9.910 -2.609 89.662 1.00 19.60 33 LEU B CA 1
ATOM 1685 C C . LEU B 1 34 ? 9.730 -3.993 90.253 1.00 21.22 33 LEU B C 1
ATOM 1686 O O . LEU B 1 34 ? 9.287 -4.135 91.402 1.00 23.87 33 LEU B O 1
ATOM 1702 N N . LYS B 1 35 ? 10.029 -5.031 89.469 1.00 20.60 34 LYS B N 1
ATOM 1703 C CA . LYS B 1 35 ? 9.893 -6.389 89.976 1.00 22.78 34 LYS B CA 1
ATOM 1704 C C . LYS B 1 35 ? 10.825 -6.622 91.160 1.00 22.83 34 LYS B C 1
ATOM 1705 O O . LYS B 1 35 ? 10.476 -7.346 92.103 1.00 26.11 34 LYS B O 1
ATOM 1718 N N . LYS B 1 36 ? 12.013 -6.009 91.136 1.00 24.92 35 LYS B N 1
ATOM 1719 C CA . LYS B 1 36 ? 12.993 -6.223 92.197 1.00 26.49 35 LYS B CA 1
ATOM 1720 C C . LYS B 1 36 ? 12.721 -5.373 93.436 1.00 26.47 35 LYS B C 1
ATOM 1721 O O . LYS B 1 36 ? 12.988 -5.823 94.554 1.00 28.55 35 LYS B O 1
ATOM 1731 N N . ASN B 1 37 ? 12.174 -4.168 93.272 1.00 27.30 36 ASN B N 1
ATOM 1732 C CA . ASN B 1 37 ? 11.984 -3.227 94.375 1.00 26.59 36 ASN B CA 1
ATOM 1733 C C . ASN B 1 37 ? 10.623 -2.559 94.225 1.00 25.66 36 ASN B C 1
ATOM 1734 O O . ASN B 1 37 ? 10.522 -1.374 93.891 1.00 26.77 36 ASN B O 1
ATOM 1745 N N . PRO B 1 38 ? 9.554 -3.307 94.463 1.00 23.04 37 PRO B N 1
ATOM 1746 C CA . PRO B 1 38 ? 8.215 -2.725 94.316 1.00 23.48 37 PRO B CA 1
ATOM 1747 C C . PRO B 1 38 ? 7.869 -1.757 95.441 1.00 25.01 37 PRO B C 1
ATOM 1748 O O . PRO B 1 38 ? 8.312 -1.895 96.588 1.00 27.74 37 PRO B O 1
ATOM 1759 N N . SER B 1 39 ? 7.032 -0.779 95.100 1.00 24.96 38 SER B N 1
ATOM 1760 C CA . SER B 1 39 ? 6.494 0.199 96.044 1.00 24.55 38 SER B CA 1
ATOM 1761 C C . SER B 1 39 ? 5.447 1.031 95.315 1.00 24.44 38 SER B C 1
ATOM 1762 O O . SER B 1 39 ? 5.404 1.046 94.080 1.00 23.74 38 SER B O 1
ATOM 1770 N N . GLU B 1 40 ? 4.588 1.712 96.085 1.00 24.03 39 GLU B N 1
ATOM 1771 C CA . GLU B 1 40 ? 3.588 2.589 95.469 1.00 25.97 39 GLU B CA 1
ATOM 1772 C C . GLU B 1 40 ? 4.248 3.683 94.629 1.00 24.32 39 GLU B C 1
ATOM 1773 O O . GLU B 1 40 ? 3.803 3.977 93.514 1.00 22.37 39 GLU B O 1
ATOM 1785 N N . ASP B 1 41 ? 5.298 4.315 95.158 1.00 24.43 40 ASP B N 1
ATOM 1786 C CA . ASP B 1 41 ? 6.008 5.345 94.405 1.00 24.12 40 ASP B CA 1
ATOM 1787 C C . ASP B 1 41 ? 6.518 4.780 93.082 1.00 21.22 40 ASP B C 1
ATOM 1788 O O . ASP B 1 41 ? 6.387 5.408 92.026 1.00 19.31 40 ASP B O 1
ATOM 1797 N N . ALA B 1 42 ? 7.104 3.581 93.125 1.00 20.03 41 ALA B N 1
ATOM 1798 C CA . ALA B 1 42 ? 7.602 2.950 91.907 1.00 18.97 41 ALA B CA 1
ATOM 1799 C C . ALA B 1 42 ? 6.474 2.621 90.943 1.00 16.91 41 ALA B C 1
ATOM 1800 O O . ALA B 1 42 ? 6.612 2.813 89.732 1.00 18.22 41 ALA B O 1
ATOM 1807 N N . LEU B 1 43 ? 5.351 2.126 91.453 1.00 18.86 42 LEU B N 1
ATOM 1808 C CA . LEU B 1 43 ? 4.224 1.822 90.584 1.00 20.04 42 LEU B CA 1
ATOM 1809 C C . LEU B 1 43 ? 3.682 3.081 89.920 1.00 18.80 42 LEU B C 1
ATOM 1810 O O . LEU B 1 43 ? 3.345 3.061 88.730 1.00 18.33 42 LEU B O 1
ATOM 1826 N N . VAL B 1 44 ? 3.545 4.175 90.669 1.00 18.05 43 VAL B N 1
ATOM 1827 C CA . VAL B 1 44 ? 3.039 5.401 90.063 1.00 19.45 43 VAL B CA 1
ATOM 1828 C C . VAL B 1 44 ? 3.948 5.841 88.922 1.00 17.83 43 VAL B C 1
ATOM 1829 O O . VAL B 1 44 ? 3.475 6.172 87.825 1.00 19.61 43 VAL B O 1
ATOM 1842 N N . GLU B 1 45 ? 5.265 5.858 89.156 1.00 18.11 44 GLU B N 1
ATOM 1843 C CA . GLU B 1 45 ? 6.197 6.208 88.085 1.00 18.37 44 GLU B CA 1
ATOM 1844 C C . GLU B 1 45 ? 6.066 5.246 86.897 1.00 16.08 44 GLU B C 1
ATOM 1845 O O . GLU B 1 45 ? 6.196 5.657 85.735 1.00 19.07 44 GLU B O 1
ATOM 1857 N N . HIS B 1 46 ? 5.866 3.958 87.172 1.00 16.42 45 HIS B N 1
ATOM 1858 C CA . HIS B 1 46 ? 5.768 2.960 86.107 1.00 16.58 45 HIS B CA 1
ATOM 1859 C C . HIS B 1 46 ? 4.503 3.169 85.279 1.00 14.60 45 HIS B C 1
ATOM 1860 O O . HIS B 1 46 ? 4.549 3.159 84.048 1.00 17.24 45 HIS B O 1
ATOM 1874 N N . ASN B 1 47 ? 3.356 3.373 85.929 1.00 16.74 46 ASN B N 1
ATOM 1875 C CA . ASN B 1 47 ? 2.144 3.710 85.186 1.00 16.90 46 ASN B CA 1
ATOM 1876 C C . ASN B 1 47 ? 2.338 4.950 84.318 1.00 17.28 46 ASN B C 1
ATOM 1877 O O . ASN B 1 47 ? 1.850 5.007 83.179 1.00 18.22 46 ASN B O 1
ATOM 1888 N N . ARG B 1 48 ? 3.004 5.976 84.854 1.00 18.38 47 ARG B N 1
ATOM 1889 C CA . ARG B 1 48 ? 3.235 7.182 84.064 1.00 16.99 47 ARG B CA 1
ATOM 1890 C C . ARG B 1 48 ? 4.093 6.865 82.844 1.00 19.21 47 ARG B C 1
ATOM 1891 O O . ARG B 1 48 ? 3.852 7.386 81.749 1.00 19.74 47 ARG B O 1
ATOM 1912 N N . ALA B 1 49 ? 5.083 5.994 83.014 1.00 17.96 48 ALA B N 1
ATOM 1913 C CA . ALA B 1 49 ? 5.957 5.609 81.907 1.00 17.38 48 ALA B CA 1
ATOM 1914 C C . ALA B 1 49 ? 5.227 4.782 80.853 1.00 17.79 48 ALA B C 1
ATOM 1915 O O . ALA B 1 49 ? 5.496 4.922 79.649 1.00 18.24 48 ALA B O 1
ATOM 1922 N N . ILE B 1 50 ? 4.336 3.890 81.281 1.00 18.00 49 ILE B N 1
ATOM 1923 C CA . ILE B 1 50 ? 3.505 3.171 80.325 1.00 18.49 49 ILE B CA 1
ATOM 1924 C C . ILE B 1 50 ? 2.697 4.142 79.475 1.00 16.67 49 ILE B C 1
ATOM 1925 O O . ILE B 1 50 ? 2.605 3.981 78.251 1.00 17.68 49 ILE B O 1
ATOM 1941 N N . VAL B 1 51 ? 2.058 5.138 80.100 1.00 17.84 50 VAL B N 1
ATOM 1942 C CA . VAL B 1 51 ? 1.270 6.110 79.337 1.00 16.08 50 VAL B CA 1
ATOM 1943 C C . VAL B 1 51 ? 2.141 6.849 78.314 1.00 17.39 50 VAL B C 1
ATOM 1944 O O . VAL B 1 51 ? 1.738 7.051 77.159 1.00 19.61 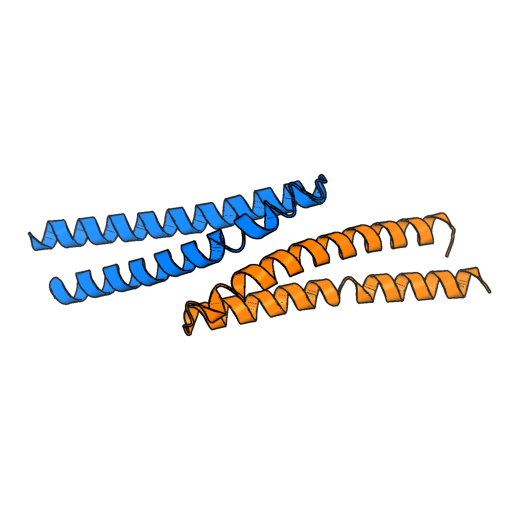50 VAL B O 1
ATOM 1957 N N . GLU B 1 52 ? 3.366 7.207 78.686 1.00 18.85 51 GLU B N 1
ATOM 1958 C CA . GLU B 1 52 ? 4.231 7.882 77.726 1.00 18.96 51 GLU B CA 1
ATOM 1959 C C . GLU B 1 52 ? 4.567 6.955 76.568 1.00 19.74 51 GLU B C 1
ATOM 1960 O O . GLU B 1 52 ? 4.639 7.387 75.410 1.00 19.78 51 GLU B O 1
ATOM 1972 N N . HIS B 1 53 ? 4.804 5.676 76.868 1.00 18.85 52 HIS B N 1
ATOM 1973 C CA . HIS B 1 53 ? 5.078 4.693 75.818 1.00 17.87 52 HIS B CA 1
ATOM 1974 C C . HIS B 1 53 ? 3.870 4.529 74.898 1.00 18.98 52 HIS B C 1
ATOM 1975 O O . HIS B 1 53 ? 3.992 4.581 73.663 1.00 19.58 52 HIS B O 1
ATOM 1989 N N . ASN B 1 54 ? 2.683 4.365 75.484 1.00 20.79 53 ASN B N 1
ATOM 1990 C CA . ASN B 1 54 ? 1.472 4.217 74.674 1.00 20.86 53 ASN B CA 1
ATOM 1991 C C . ASN B 1 54 ? 1.284 5.420 73.760 1.00 20.57 53 ASN B C 1
ATOM 1992 O O . ASN B 1 54 ? 0.820 5.286 72.615 1.00 19.35 53 ASN B O 1
ATOM 2003 N N . ALA B 1 55 ? 1.639 6.605 74.249 1.00 19.64 54 ALA B N 1
ATOM 2004 C CA . ALA B 1 55 ? 1.496 7.812 73.444 1.00 19.83 54 ALA B CA 1
ATOM 2005 C C . ALA B 1 55 ? 2.408 7.771 72.231 1.00 18.86 54 ALA B C 1
ATOM 2006 O O . ALA B 1 55 ? 2.032 8.286 71.170 1.00 22.66 54 ALA B O 1
ATOM 2013 N N . ILE B 1 56 ? 3.590 7.156 72.352 1.00 17.27 55 ILE B N 1
ATOM 2014 C CA . ILE B 1 56 ? 4.446 6.996 71.180 1.00 16.31 55 ILE B CA 1
ATOM 2015 C C . ILE B 1 56 ? 3.825 6.009 70.201 1.00 17.80 55 ILE B C 1
ATOM 2016 O O . ILE B 1 56 ? 3.861 6.216 68.981 1.00 18.70 55 ILE B O 1
ATOM 2032 N N . ILE B 1 57 ? 3.254 4.918 70.706 1.00 16.36 56 ILE B N 1
ATOM 2033 C CA . ILE B 1 57 ? 2.570 3.979 69.821 1.00 15.37 56 ILE B CA 1
ATOM 2034 C C . ILE B 1 57 ? 1.468 4.695 69.049 1.00 15.28 56 ILE B C 1
ATOM 2035 O O . ILE B 1 57 ? 1.300 4.499 67.836 1.00 18.05 56 ILE B O 1
ATOM 2051 N N . VAL B 1 58 ? 0.665 5.499 69.748 1.00 17.79 57 VAL B N 1
ATOM 2052 C CA . VAL B 1 58 ? -0.429 6.203 69.091 1.00 17.31 57 VAL B CA 1
ATOM 2053 C C . VAL B 1 58 ? 0.085 7.068 67.945 1.00 17.68 57 VAL B C 1
ATOM 2054 O O . VAL B 1 58 ? -0.527 7.112 66.867 1.00 19.42 57 VAL B O 1
ATOM 2067 N N A GLU B 1 59 ? 1.196 7.777 68.171 0.63 18.01 58 GLU B N 1
ATOM 2068 N N B GLU B 1 59 ? 1.199 7.772 68.165 0.37 18.75 58 GLU B N 1
ATOM 2069 C CA A GLU B 1 59 ? 1.806 8.578 67.109 0.63 19.13 58 GLU B CA 1
ATOM 2070 C CA B GLU B 1 59 ? 1.786 8.572 67.092 0.37 20.60 58 GLU B CA 1
ATOM 2071 C C A GLU B 1 59 ? 2.270 7.703 65.947 0.63 16.84 58 GLU B C 1
ATOM 2072 C C B GLU B 1 59 ? 2.261 7.692 65.939 0.37 18.22 58 GLU B C 1
ATOM 2073 O O A GLU B 1 59 ? 2.085 8.071 64.776 0.63 18.88 58 GLU B O 1
ATOM 2074 O O B GLU B 1 59 ? 2.069 8.042 64.767 0.37 19.25 58 GLU B O 1
ATOM 2097 N N . ASN B 1 60 ? 2.900 6.559 66.248 1.00 16.97 59 ASN B N 1
ATOM 2098 C CA . ASN B 1 60 ? 3.318 5.623 65.204 1.00 16.71 59 ASN B CA 1
ATOM 2099 C C . ASN B 1 60 ? 2.119 5.182 64.364 1.00 17.53 59 ASN B C 1
ATOM 2100 O O . ASN B 1 60 ? 2.177 5.179 63.128 1.00 18.78 59 ASN B O 1
ATOM 2111 N N . ASN B 1 61 ? 1.012 4.815 65.016 1.00 17.43 60 ASN B N 1
ATOM 2112 C CA . ASN B 1 61 ? -0.189 4.415 64.285 1.00 18.17 60 ASN B CA 1
ATOM 2113 C C . ASN B 1 61 ? -0.758 5.560 63.454 1.00 19.28 60 ASN B C 1
ATOM 2114 O O . ASN B 1 61 ? -1.288 5.339 62.355 1.00 20.22 60 ASN B O 1
ATOM 2125 N N . ARG B 1 62 ? -0.694 6.786 63.975 1.00 19.38 61 ARG B N 1
ATOM 2126 C CA . ARG B 1 62 ? -1.198 7.932 63.230 1.00 18.89 61 ARG B CA 1
ATOM 2127 C C . ARG B 1 62 ? -0.419 8.114 61.934 1.00 19.54 61 ARG B C 1
ATOM 2128 O O . ARG B 1 62 ? -1.012 8.372 60.881 1.00 20.08 61 ARG B O 1
ATOM 2149 N N . ILE B 1 63 ? 0.914 7.982 61.990 1.00 18.98 62 ILE B N 1
ATOM 2150 C CA . ILE B 1 63 ? 1.729 8.110 60.779 1.00 18.82 62 ILE B CA 1
ATO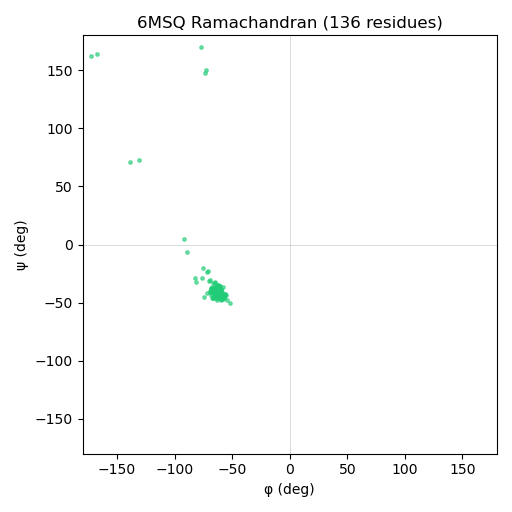M 2151 C C . ILE B 1 63 ? 1.429 6.969 59.814 1.00 19.03 62 ILE B C 1
ATOM 2152 O O . ILE B 1 63 ? 1.256 7.180 58.608 1.00 19.58 62 ILE B O 1
ATOM 2168 N N . ILE B 1 64 ? 1.354 5.745 60.323 1.00 18.51 63 ILE B N 1
ATOM 2169 C CA . ILE B 1 64 ? 0.967 4.609 59.483 1.00 18.16 63 ILE B CA 1
ATOM 2170 C C . ILE B 1 64 ? -0.338 4.886 58.743 1.00 17.16 63 ILE B C 1
ATOM 2171 O O . ILE B 1 64 ? -0.458 4.635 57.535 1.00 20.13 63 ILE B O 1
ATOM 2187 N N . ALA B 1 65 ? -1.362 5.330 59.472 1.00 20.74 64 ALA B N 1
ATOM 2188 C CA . ALA B 1 65 ? -2.652 5.605 58.851 1.00 21.32 64 ALA B CA 1
ATOM 2189 C C . ALA B 1 65 ? -2.530 6.677 57.775 1.00 21.28 64 ALA B C 1
ATOM 2190 O O . ALA B 1 65 ? -3.226 6.623 56.749 1.00 23.92 64 ALA B O 1
ATOM 2197 N N . ALA B 1 66 ? -1.672 7.673 58.000 1.00 22.69 65 ALA B N 1
ATOM 2198 C CA . ALA B 1 66 ? -1.469 8.710 56.996 1.00 22.54 65 ALA B CA 1
ATOM 2199 C C . ALA B 1 66 ? -0.806 8.145 55.750 1.00 24.10 65 ALA B C 1
ATOM 2200 O O . ALA B 1 66 ? -1.173 8.520 54.630 1.00 25.91 65 ALA B O 1
ATOM 2207 N N . VAL B 1 67 ? 0.198 7.280 55.926 1.00 22.55 66 VAL B N 1
ATOM 2208 C CA . VAL B 1 67 ? 0.865 6.653 54.787 1.00 21.86 66 VAL B CA 1
ATOM 2209 C C . VAL B 1 67 ? -0.126 5.816 53.994 1.00 22.60 66 VAL B C 1
ATOM 2210 O O . VAL B 1 67 ? -0.101 5.802 52.760 1.00 23.08 66 VAL B O 1
ATOM 2223 N N . LEU B 1 68 ? -1.011 5.096 54.685 1.00 21.58 67 LEU B N 1
ATOM 2224 C CA . LEU B 1 68 ? -1.988 4.267 53.988 1.00 21.00 67 LEU B CA 1
ATOM 2225 C C . LEU B 1 68 ? -2.871 5.102 53.078 1.00 22.13 67 LEU B C 1
ATOM 2226 O O . LEU B 1 68 ? -3.117 4.721 51.927 1.00 23.15 67 LEU B O 1
ATOM 2242 N N . GLU B 1 69 ? -3.336 6.255 53.563 1.00 23.71 68 GLU B N 1
ATOM 2243 C CA . GLU B 1 69 ? -4.175 7.115 52.737 1.00 25.55 68 GLU B CA 1
ATOM 2244 C C . GLU B 1 69 ? -3.415 7.604 51.513 1.00 25.30 68 GLU B C 1
ATOM 2245 O O . GLU B 1 69 ? -3.969 7.639 50.408 1.00 27.35 68 GLU B O 1
ATOM 2257 N N . LEU B 1 70 ? -2.145 7.988 51.685 1.00 24.21 69 LEU B N 1
ATOM 2258 C CA . LEU B 1 70 ? -1.349 8.445 50.552 1.00 24.32 69 LEU B CA 1
ATOM 2259 C C . LEU B 1 70 ? -1.122 7.328 49.544 1.00 24.45 69 LEU B C 1
ATOM 2260 O O . LEU B 1 70 ? -1.168 7.571 48.338 1.00 24.69 69 LEU B O 1
ATOM 2276 N N . ILE B 1 71 ? -0.904 6.098 50.011 1.00 24.10 70 ILE B N 1
ATOM 2277 C CA . ILE B 1 71 ? -0.692 4.975 49.101 1.00 24.17 70 ILE B CA 1
ATOM 2278 C C . ILE B 1 71 ? -1.951 4.695 48.296 1.00 23.72 70 ILE B C 1
ATOM 2279 O O . ILE B 1 71 ? -1.905 4.479 47.078 1.00 24.53 70 ILE B O 1
ATOM 2295 N N . VAL B 1 72 ? -3.095 4.665 48.969 1.00 24.47 71 VAL B N 1
ATOM 2296 C CA . VAL B 1 72 ? -4.331 4.323 48.285 1.00 24.12 71 VAL B CA 1
ATOM 2297 C C . VAL B 1 72 ? -4.645 5.363 47.225 1.00 25.85 71 VAL B C 1
ATOM 2298 O O . VAL B 1 72 ? -5.157 5.036 46.153 1.00 27.00 71 VAL B O 1
ATOM 2311 N N . ARG B 1 73 ? -4.373 6.635 47.515 1.00 26.14 72 ARG B N 1
ATOM 2312 C CA . ARG B 1 73 ? -4.623 7.697 46.543 1.00 30.17 72 ARG B CA 1
ATOM 2313 C C . ARG B 1 73 ? -3.588 7.722 45.430 1.00 32.41 72 ARG B C 1
ATOM 2314 O O . ARG B 1 73 ? -3.874 8.241 44.342 1.00 34.96 72 ARG B O 1
ATOM 2335 N N . ALA B 1 74 ? -2.422 7.122 45.660 1.00 33.02 73 ALA B N 1
ATOM 2336 C CA . ALA B 1 74 ? -1.389 7.051 44.639 1.00 36.53 73 ALA B CA 1
ATOM 2337 C C . ALA B 1 74 ? -1.639 5.908 43.669 1.00 37.63 73 ALA B C 1
ATOM 2338 O O . ALA B 1 74 ? -1.256 6.012 42.500 1.00 38.85 73 ALA B O 1
ATOM 2345 N N . ILE B 1 75 ? -2.288 4.834 44.113 1.00 38.98 74 ILE B N 1
ATOM 2346 C CA . ILE B 1 75 ? -2.492 3.669 43.257 1.00 40.32 74 ILE B CA 1
ATOM 2347 C C . ILE B 1 75 ? -3.822 3.739 42.504 1.00 43.31 74 ILE B C 1
ATOM 2348 O O . ILE B 1 75 ? -4.198 2.791 41.800 1.00 46.31 74 ILE B O 1
ATOM 2364 N N . LYS B 1 76 ? -4.534 4.852 42.659 1.00 42.42 75 LYS B N 1
ATOM 2365 C CA . LYS B 1 76 ? -5.811 5.047 41.969 1.00 39.73 75 LYS B CA 1
#

Sequence (151 aa):
GSEYEIRKALEELKASTAELKRATASSLRAITEEELKKNPSEDALVEHNRAIVEHNAIIVENNRIIAAVLELIVRAIGSEYEIRKALEELKASTAELKRATASLRAITEEELKKNPSEDALVEH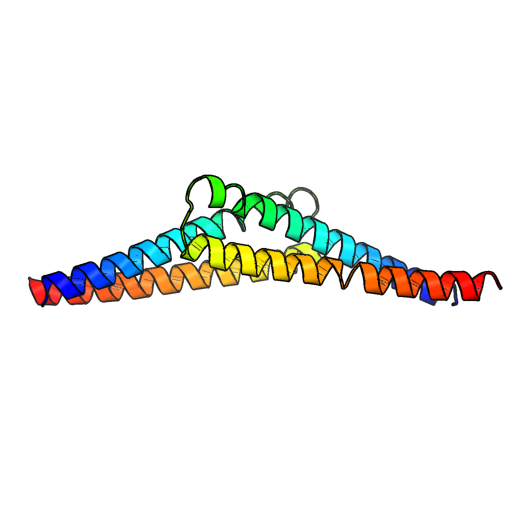NRAIVEHNAIIVEENNRIIAAVLELIVRAIK